Protein AF-A0A9W5UUV9-F1 (afdb_monomer)

Sequence (133 aa):
MELEDEVFRRSGWPALAQEAERVRTPQEQAVEVMNRLYDSAPEAGAEWALGGIPVRGTWAFADQLGDARYEILLGVLAGGPRRRVDVKRRLAQAEEGLDVCLDGRLLTVVRPVVAPRPEWAELERVLLDDRQG

pLDDT: mean 72.07, std 17.46, range [39.41, 93.31]

Solvent-accessible surface area (backbone atoms only — not comparable to full-atom values): 8319 Å² total; per-residue (Å²): 144,87,81,71,80,70,59,70,79,67,55,93,66,68,80,75,68,64,74,62,77,74,77,71,50,74,66,57,50,51,52,52,52,50,49,52,51,30,74,70,32,48,82,44,64,99,79,41,41,56,90,85,38,48,36,21,26,50,77,44,70,60,44,93,88,51,86,45,60,31,34,33,35,50,31,24,33,78,53,66,60,95,62,82,59,77,71,85,74,68,85,86,79,51,98,77,55,56,48,78,48,52,62,75,38,41,36,41,39,38,32,42,60,90,54,81,82,84,54,61,70,55,52,36,50,72,67,66,55,82,86,76,133

Radius of gyration: 24.75 Å; Cα contacts (8 Å, |Δi|>4): 156; chains: 1; bounding box: 37×37×89 Å

Nearest PDB structures (foldseek):
  2edq-assembly1_A  TM=5.045E-01  e=1.449E+00  Homo sapiens
  2gqh-assembly1_A  TM=5.207E-01  e=2.086E+00  Homo sapiens
  2dm7-assembly1_A  TM=4.408E-01  e=2.086E+00  Homo sapiens
  2edw-assembly1_A  TM=4.182E-01  e=3.191E+00  Homo sapiens
  3uto-assembly2_B  TM=4.020E-01  e=2.217E+00  Caenorhabditis elegans

Foldseek 3Di:
DPPPPPVVVPPPDDVVVPPPVPPDDPVNVVVVVLQVCQVPAAADPPPCDAVNWHKGWDKDFPDPPHDRQKIKTWIFTNAFDPDPQPQPDDDDDPPQAWDWGDDGGITMIMGGPPDDDDDSVVNNCVRPPPPDD

Structure (mmCIF, N/CA/C/O backbone):
data_AF-A0A9W5UUV9-F1
#
_entry.id   AF-A0A9W5UUV9-F1
#
loop_
_atom_site.group_PDB
_atom_site.id
_atom_site.type_symbol
_atom_site.label_atom_id
_atom_site.label_alt_id
_atom_site.label_comp_id
_atom_site.label_asym_id
_atom_site.label_entity_id
_atom_site.label_seq_id
_atom_site.pdbx_PDB_ins_code
_atom_site.Cartn_x
_atom_site.Cartn_y
_atom_site.Cartn_z
_atom_site.occupancy
_atom_site.B_iso_or_equiv
_atom_site.auth_seq_id
_atom_site.auth_comp_id
_atom_site.auth_asym_id
_atom_site.auth_atom_id
_atom_site.pdbx_PDB_model_num
ATOM 1 N N . MET A 1 1 ? 10.893 -12.958 -72.932 1.00 45.88 1 MET A N 1
ATOM 2 C CA . MET A 1 1 ? 11.655 -12.470 -71.764 1.00 45.88 1 MET A CA 1
ATOM 3 C C . MET A 1 1 ? 10.645 -12.352 -70.636 1.00 45.88 1 MET A C 1
ATOM 5 O O . MET A 1 1 ? 10.154 -11.276 -70.358 1.00 45.88 1 MET A O 1
ATOM 9 N N . GLU A 1 2 ? 10.240 -13.515 -70.126 1.00 50.47 2 GLU A N 1
ATOM 10 C CA . GLU A 1 2 ? 9.195 -13.738 -69.112 1.00 50.47 2 GLU A CA 1
ATOM 11 C C . GLU A 1 2 ? 9.681 -14.911 -68.246 1.00 50.47 2 GLU A C 1
ATOM 13 O O . GLU A 1 2 ? 9.111 -15.995 -68.250 1.00 50.47 2 GLU A O 1
ATOM 18 N N . LEU A 1 3 ? 10.857 -14.760 -67.632 1.00 48.56 3 LEU A N 1
ATOM 19 C CA . LEU A 1 3 ? 11.482 -15.828 -66.839 1.00 48.56 3 LEU A CA 1
ATOM 20 C C . LEU A 1 3 ? 12.012 -15.332 -65.485 1.00 48.56 3 LEU A C 1
ATOM 22 O O . LEU A 1 3 ? 12.808 -16.022 -64.859 1.00 48.56 3 LEU A O 1
ATOM 26 N N . GLU A 1 4 ? 11.558 -14.168 -65.010 1.00 44.66 4 GLU A N 1
ATOM 27 C CA . GLU A 1 4 ? 11.942 -13.646 -63.686 1.00 44.66 4 GLU A CA 1
ATOM 28 C C . GLU A 1 4 ? 10.781 -13.642 -62.669 1.00 44.66 4 GLU A C 1
ATOM 30 O O . GLU A 1 4 ? 11.026 -13.643 -61.466 1.00 44.66 4 GLU A O 1
ATOM 35 N N . ASP A 1 5 ? 9.524 -13.795 -63.106 1.00 48.34 5 ASP A N 1
ATOM 36 C CA . ASP A 1 5 ? 8.346 -13.765 -62.216 1.00 48.34 5 ASP A CA 1
ATOM 37 C C . ASP A 1 5 ? 7.983 -15.113 -61.558 1.00 48.34 5 ASP A C 1
ATOM 39 O O . ASP A 1 5 ? 7.058 -15.201 -60.742 1.00 48.34 5 ASP A O 1
ATOM 43 N N . GLU A 1 6 ? 8.699 -16.194 -61.883 1.00 45.38 6 GLU A N 1
ATOM 44 C CA . GLU A 1 6 ? 8.358 -17.553 -61.426 1.00 45.38 6 GLU A CA 1
ATOM 45 C C . GLU A 1 6 ? 9.323 -18.133 -60.379 1.00 45.38 6 GLU A C 1
ATOM 47 O O . GLU A 1 6 ? 9.063 -19.183 -59.789 1.00 45.38 6 GLU A O 1
ATOM 52 N N . VAL A 1 7 ? 10.403 -17.413 -60.061 1.00 47.88 7 VAL A N 1
ATOM 53 C CA . VAL A 1 7 ? 11.299 -17.758 -58.941 1.00 47.88 7 VAL A CA 1
ATOM 54 C C . VAL A 1 7 ? 10.769 -17.178 -57.623 1.00 47.88 7 VAL A C 1
ATOM 56 O O . VAL A 1 7 ? 10.868 -17.823 -56.580 1.00 47.88 7 VAL A O 1
ATOM 59 N N . PHE A 1 8 ? 10.085 -16.031 -57.677 1.00 43.94 8 PHE A N 1
ATOM 60 C CA . PHE A 1 8 ? 9.522 -15.350 -56.505 1.00 43.94 8 PHE A CA 1
ATOM 61 C C . PHE A 1 8 ? 8.360 -16.115 -55.843 1.00 43.94 8 PHE A C 1
ATOM 63 O O . PHE A 1 8 ? 8.128 -15.994 -54.644 1.00 43.94 8 PHE A O 1
ATOM 70 N N . ARG A 1 9 ? 7.645 -16.962 -56.599 1.00 51.59 9 ARG A N 1
ATOM 71 C CA . ARG A 1 9 ? 6.555 -17.800 -56.062 1.00 51.59 9 ARG A CA 1
ATOM 72 C C . ARG A 1 9 ? 7.026 -19.117 -55.428 1.00 51.59 9 ARG A C 1
ATOM 74 O O . ARG A 1 9 ? 6.233 -19.751 -54.738 1.00 51.59 9 ARG A O 1
ATOM 81 N N . ARG A 1 10 ? 8.285 -19.542 -55.634 1.00 50.47 10 ARG A N 1
ATOM 82 C CA . ARG A 1 10 ? 8.834 -20.805 -55.083 1.00 50.47 10 ARG A CA 1
ATOM 83 C C . ARG A 1 10 ? 9.733 -20.622 -53.860 1.00 50.47 10 ARG A C 1
ATOM 85 O O . ARG A 1 10 ? 10.005 -21.608 -53.178 1.00 50.47 10 ARG A O 1
ATOM 92 N N . SER A 1 11 ? 10.168 -19.405 -53.541 1.00 46.22 11 SER A N 1
ATOM 93 C CA . SER A 1 11 ? 10.879 -19.124 -52.293 1.00 46.22 11 SER A CA 1
ATOM 94 C C . SER A 1 11 ? 9.879 -18.994 -51.147 1.00 46.22 11 SER A C 1
ATOM 96 O O . SER A 1 11 ? 9.293 -17.936 -50.925 1.00 46.22 11 SER A O 1
ATOM 98 N N . GLY A 1 12 ? 9.674 -20.086 -50.415 1.00 54.69 12 GLY A N 1
ATOM 99 C CA . GLY A 1 12 ? 9.022 -20.055 -49.113 1.00 54.69 12 GLY A CA 1
ATOM 100 C C . GLY A 1 12 ? 9.787 -19.148 -48.149 1.00 54.69 12 GLY A C 1
ATOM 101 O O . GLY A 1 12 ? 10.702 -19.610 -47.489 1.00 54.69 12 GLY A O 1
ATOM 102 N N . TRP A 1 13 ? 9.431 -17.863 -48.120 1.00 43.09 13 TRP A N 1
ATOM 103 C CA . TRP A 1 13 ? 9.431 -16.952 -46.970 1.00 43.09 13 TRP A CA 1
ATOM 104 C C . TRP A 1 13 ? 9.006 -15.554 -47.450 1.00 43.09 13 TRP A C 1
ATOM 106 O O . TRP A 1 13 ? 9.576 -15.034 -48.404 1.00 43.09 13 TRP A O 1
ATOM 116 N N . PRO A 1 14 ? 7.964 -14.977 -46.819 1.00 44.97 14 PRO A N 1
ATOM 117 C CA . PRO A 1 14 ? 8.188 -14.350 -45.524 1.00 44.97 14 PRO A CA 1
ATOM 118 C C . PRO A 1 14 ? 7.147 -14.769 -44.475 1.00 44.97 14 PRO A C 1
ATOM 120 O O . PRO A 1 14 ? 6.520 -13.941 -43.828 1.00 44.97 14 PRO A O 1
ATOM 123 N N . ALA A 1 15 ? 7.027 -16.069 -44.204 1.00 49.69 15 ALA A N 1
ATOM 124 C CA . ALA A 1 15 ? 6.560 -16.520 -42.888 1.00 49.69 15 ALA A CA 1
ATOM 125 C C . ALA A 1 15 ? 7.475 -16.045 -41.725 1.00 49.69 15 ALA A C 1
ATOM 127 O O . ALA A 1 15 ? 7.049 -16.131 -40.580 1.00 49.69 15 ALA A O 1
ATOM 128 N N . LEU A 1 16 ? 8.673 -15.498 -42.008 1.00 50.47 16 LEU A N 1
ATOM 129 C CA . LEU A 1 16 ? 9.558 -14.804 -41.052 1.00 50.47 16 LEU A CA 1
ATOM 130 C C . LEU A 1 16 ? 9.357 -13.278 -40.985 1.00 50.47 16 LEU A C 1
ATOM 132 O O . LEU A 1 16 ? 9.971 -12.635 -40.147 1.00 50.47 16 LEU A O 1
ATOM 136 N N . ALA A 1 17 ? 8.468 -12.680 -41.788 1.00 46.00 17 ALA A N 1
ATOM 137 C CA . ALA A 1 17 ? 7.994 -11.314 -41.509 1.00 46.00 17 ALA A CA 1
ATOM 138 C C . ALA A 1 17 ? 6.846 -11.304 -40.477 1.00 46.00 17 ALA A C 1
ATOM 140 O O . ALA A 1 17 ? 6.194 -10.283 -40.276 1.00 46.00 17 ALA A O 1
ATOM 141 N N . GLN A 1 18 ? 6.575 -12.456 -39.848 1.00 48.00 18 GLN A N 1
ATOM 142 C CA . GLN A 1 18 ? 5.560 -12.626 -38.806 1.00 48.00 18 GLN A CA 1
ATOM 143 C C . GLN A 1 18 ? 6.088 -12.453 -37.381 1.00 48.00 18 GLN A C 1
ATOM 145 O O . GLN A 1 18 ? 5.306 -12.567 -36.441 1.00 48.00 18 GLN A O 1
ATOM 150 N N . GLU A 1 19 ? 7.346 -12.062 -37.190 1.00 45.50 19 GLU A N 1
ATOM 151 C CA . GLU A 1 19 ? 7.700 -11.292 -35.995 1.00 45.50 19 GLU A CA 1
ATOM 152 C C . GLU A 1 19 ? 7.269 -9.844 -36.222 1.00 45.50 19 GLU A C 1
ATOM 154 O O . GLU A 1 19 ? 8.059 -8.907 -36.273 1.00 45.50 19 GLU A O 1
ATOM 159 N N . ALA A 1 20 ? 5.953 -9.671 -36.379 1.00 50.97 20 ALA A N 1
ATOM 160 C CA . ALA A 1 20 ? 5.318 -8.434 -35.999 1.00 50.97 20 ALA A CA 1
ATOM 161 C C . ALA A 1 20 ? 5.662 -8.266 -34.523 1.00 50.97 20 ALA A C 1
ATOM 163 O O . ALA A 1 20 ? 5.075 -8.924 -33.661 1.00 50.97 20 ALA A O 1
ATOM 164 N N . GLU A 1 21 ? 6.670 -7.445 -34.256 1.00 50.94 21 GLU A N 1
ATOM 165 C CA . GLU A 1 21 ? 6.916 -6.862 -32.955 1.00 50.94 21 GLU A CA 1
ATOM 166 C C . GLU A 1 21 ? 5.591 -6.225 -32.545 1.00 50.94 21 GLU A C 1
ATOM 168 O O . GLU A 1 21 ? 5.229 -5.134 -32.989 1.00 50.94 21 GLU A O 1
ATOM 173 N N . ARG A 1 22 ? 4.762 -6.992 -31.824 1.00 64.62 22 ARG A N 1
ATOM 174 C CA . ARG A 1 22 ? 3.483 -6.508 -31.331 1.00 64.62 22 ARG A CA 1
ATOM 175 C C . ARG A 1 22 ? 3.849 -5.369 -30.410 1.00 64.62 22 ARG A C 1
ATOM 177 O O . ARG A 1 22 ? 4.316 -5.596 -29.294 1.00 64.62 22 ARG A O 1
ATOM 184 N N . VAL A 1 23 ? 3.664 -4.154 -30.910 1.00 70.38 23 VAL A N 1
ATOM 185 C CA . VAL A 1 23 ? 3.767 -2.945 -30.114 1.00 70.38 23 VAL A CA 1
ATOM 186 C C . VAL A 1 23 ? 2.753 -3.118 -28.997 1.00 70.38 23 VAL A C 1
ATOM 188 O O . VAL A 1 23 ? 1.545 -3.087 -29.234 1.00 70.38 23 VAL A O 1
ATOM 191 N N . ARG A 1 24 ? 3.260 -3.401 -27.794 1.00 75.19 24 ARG A N 1
ATOM 192 C CA . ARG A 1 24 ? 2.420 -3.566 -26.611 1.00 75.19 24 ARG A CA 1
ATOM 193 C C . ARG A 1 24 ? 1.623 -2.290 -26.435 1.00 75.19 24 ARG A C 1
ATOM 195 O O . ARG A 1 24 ? 2.177 -1.191 -26.499 1.00 75.19 24 ARG A O 1
ATOM 202 N N . THR A 1 25 ? 0.336 -2.444 -26.193 1.00 88.50 25 THR A N 1
ATOM 203 C CA . THR A 1 25 ? -0.526 -1.327 -25.837 1.00 88.50 25 THR A CA 1
ATOM 204 C C . THR A 1 25 ? -0.052 -0.708 -24.515 1.00 88.50 25 THR A C 1
ATOM 206 O O . THR A 1 25 ? 0.517 -1.410 -23.669 1.00 88.50 25 THR A O 1
ATOM 209 N N . PRO A 1 26 ? -0.299 0.591 -24.279 1.00 86.25 26 PRO A N 1
ATOM 210 C CA . PRO A 1 26 ? 0.005 1.224 -22.994 1.00 86.25 26 PRO A CA 1
ATOM 211 C C . PRO A 1 26 ? -0.593 0.473 -21.791 1.00 86.25 26 PRO A C 1
ATOM 213 O O . PRO A 1 26 ? 0.002 0.433 -20.718 1.00 86.25 26 PRO A O 1
ATOM 216 N N . GLN A 1 27 ? -1.751 -0.164 -21.972 1.00 81.69 27 GLN A N 1
ATOM 217 C CA . GLN A 1 27 ? -2.424 -0.962 -20.950 1.00 81.69 27 GLN A CA 1
ATOM 218 C C . GLN A 1 27 ? -1.650 -2.240 -20.610 1.00 81.69 27 GLN A C 1
ATOM 220 O O . GLN A 1 27 ? -1.486 -2.556 -19.434 1.00 81.69 27 GLN A O 1
ATOM 225 N N . GLU A 1 28 ? -1.145 -2.959 -21.613 1.00 84.62 28 GLU A N 1
ATOM 226 C CA . GLU A 1 28 ? -0.316 -4.152 -21.396 1.00 84.62 28 GLU A CA 1
ATOM 227 C C . GLU A 1 28 ? 0.996 -3.796 -20.691 1.00 84.62 28 GLU A C 1
ATOM 229 O O . GLU A 1 28 ? 1.401 -4.486 -19.755 1.00 84.62 28 GLU A O 1
ATOM 234 N N . GLN A 1 29 ? 1.617 -2.679 -21.080 1.00 87.12 29 GLN A N 1
ATOM 235 C CA . GLN A 1 29 ? 2.821 -2.172 -20.419 1.00 87.12 29 GLN A CA 1
ATOM 236 C C . GLN A 1 29 ? 2.545 -1.802 -18.955 1.00 87.12 29 GLN A C 1
ATOM 238 O O . GLN A 1 29 ? 3.312 -2.173 -18.069 1.00 87.12 29 GLN A O 1
ATOM 243 N N . ALA A 1 30 ? 1.427 -1.126 -18.674 1.00 85.62 30 ALA A N 1
ATOM 244 C CA . ALA A 1 30 ? 1.038 -0.782 -17.308 1.00 85.62 30 ALA A CA 1
ATOM 245 C C . ALA A 1 30 ? 0.805 -2.031 -16.440 1.00 85.62 30 ALA A C 1
ATOM 247 O O . ALA A 1 30 ? 1.264 -2.082 -15.300 1.00 85.62 30 ALA A O 1
ATOM 248 N N . VAL A 1 31 ? 0.142 -3.065 -16.973 1.00 86.81 31 VAL A N 1
ATOM 249 C CA . VAL A 1 31 ? -0.065 -4.335 -16.255 1.00 86.81 31 VAL A CA 1
ATOM 250 C C . VAL A 1 31 ? 1.265 -5.007 -15.917 1.00 86.81 31 VAL A C 1
ATOM 252 O O . VAL A 1 31 ? 1.451 -5.452 -14.786 1.00 86.81 31 VAL A O 1
ATOM 255 N N . GLU A 1 32 ? 2.201 -5.055 -16.863 1.00 90.44 32 GLU A N 1
ATOM 256 C CA . GLU A 1 32 ? 3.527 -5.635 -16.643 1.00 90.44 32 GLU A CA 1
ATOM 257 C C . GLU A 1 32 ? 4.326 -4.873 -15.583 1.00 90.44 32 GLU A C 1
ATOM 259 O O . GLU A 1 32 ? 4.915 -5.495 -14.699 1.00 90.44 32 GLU A O 1
ATOM 264 N N . VAL A 1 33 ? 4.318 -3.537 -15.635 1.00 91.56 33 VAL A N 1
ATOM 265 C CA . VAL A 1 33 ? 4.961 -2.700 -14.613 1.00 91.56 33 VAL A CA 1
ATOM 266 C C . VAL A 1 33 ? 4.366 -2.993 -13.239 1.00 91.56 33 VAL A C 1
ATOM 268 O O . VAL A 1 33 ? 5.118 -3.218 -12.294 1.00 91.56 33 VAL A O 1
ATOM 271 N N . MET A 1 34 ? 3.038 -3.072 -13.120 1.00 90.50 34 MET A N 1
ATOM 272 C CA . MET A 1 34 ? 2.394 -3.379 -11.839 1.00 90.50 34 MET A CA 1
ATOM 273 C C . MET A 1 34 ? 2.695 -4.795 -11.342 1.00 90.50 34 MET A C 1
ATOM 275 O O . MET A 1 34 ? 2.860 -4.987 -10.140 1.00 90.50 34 MET A O 1
ATOM 279 N N . ASN A 1 35 ? 2.800 -5.781 -12.238 1.00 92.62 35 ASN A N 1
ATOM 280 C CA . ASN A 1 35 ? 3.226 -7.132 -11.866 1.00 92.62 35 ASN A CA 1
ATOM 281 C C . ASN A 1 35 ? 4.660 -7.125 -11.339 1.00 92.62 35 ASN A C 1
ATOM 283 O O . ASN A 1 35 ? 4.907 -7.624 -10.249 1.00 92.62 35 ASN A O 1
ATOM 287 N N . ARG A 1 36 ? 5.580 -6.465 -12.048 1.00 93.31 36 ARG A N 1
ATOM 288 C CA . ARG A 1 36 ? 6.972 -6.343 -11.608 1.00 93.31 36 ARG A CA 1
ATOM 289 C C . ARG A 1 36 ? 7.080 -5.644 -10.255 1.00 93.31 36 ARG A C 1
ATOM 291 O O . ARG A 1 36 ? 7.835 -6.096 -9.401 1.00 93.31 36 ARG A O 1
ATOM 298 N N . LEU A 1 37 ? 6.323 -4.564 -10.049 1.00 92.19 37 LEU A N 1
ATOM 299 C CA . LEU A 1 37 ? 6.273 -3.864 -8.766 1.00 92.19 37 LEU A CA 1
ATOM 300 C C . LEU A 1 37 ? 5.788 -4.792 -7.652 1.00 92.19 37 LEU A C 1
ATOM 302 O O . LEU A 1 37 ? 6.449 -4.869 -6.625 1.00 92.19 37 LEU A O 1
ATOM 306 N N . TYR A 1 38 ? 4.705 -5.537 -7.875 1.00 92.06 38 TYR A N 1
ATOM 307 C CA . TYR A 1 38 ? 4.207 -6.517 -6.911 1.00 92.06 38 TYR A CA 1
ATOM 308 C C . TYR A 1 38 ? 5.242 -7.605 -6.590 1.00 92.06 38 TYR A C 1
ATOM 310 O O . TYR A 1 38 ? 5.516 -7.861 -5.421 1.00 92.06 38 TYR A O 1
ATOM 318 N N . ASP A 1 39 ? 5.856 -8.207 -7.609 1.00 92.62 39 ASP A N 1
ATOM 319 C CA . ASP A 1 39 ? 6.811 -9.307 -7.441 1.00 92.62 39 ASP A CA 1
ATOM 320 C C . ASP A 1 39 ? 8.094 -8.857 -6.726 1.00 92.62 39 ASP A C 1
ATOM 322 O O . ASP A 1 39 ? 8.679 -9.618 -5.957 1.00 92.62 39 ASP A O 1
ATOM 326 N N . SER A 1 40 ? 8.517 -7.609 -6.962 1.00 91.94 40 SER A N 1
ATOM 327 C CA . SER A 1 40 ? 9.698 -6.998 -6.336 1.00 91.94 40 SER A CA 1
ATOM 328 C C . SER A 1 40 ? 9.441 -6.393 -4.955 1.00 91.94 40 SER A C 1
ATOM 330 O O . SER A 1 40 ? 10.394 -6.127 -4.220 1.00 91.94 40 SER A O 1
ATOM 332 N N . ALA A 1 41 ? 8.178 -6.137 -4.606 1.00 90.38 41 ALA A N 1
ATOM 333 C CA . ALA A 1 41 ? 7.827 -5.527 -3.335 1.00 90.38 41 ALA A CA 1
ATOM 334 C C . ALA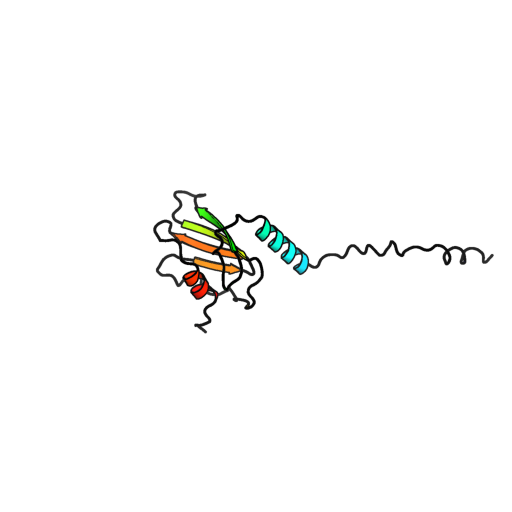 A 1 41 ? 8.126 -6.494 -2.176 1.00 90.38 41 ALA A C 1
ATOM 336 O O . ALA A 1 41 ? 7.934 -7.706 -2.326 1.00 90.38 41 ALA A O 1
ATOM 337 N N . PRO A 1 42 ? 8.562 -5.975 -1.010 1.00 89.44 42 PRO A N 1
ATOM 338 C CA . PRO A 1 42 ? 8.800 -6.799 0.164 1.00 89.44 42 PRO A CA 1
ATOM 339 C C . PRO A 1 42 ? 7.580 -7.657 0.489 1.00 89.44 42 PRO A C 1
ATOM 341 O O . PRO A 1 42 ? 6.443 -7.174 0.479 1.00 89.44 42 PRO A O 1
ATOM 344 N N . GLU A 1 43 ? 7.819 -8.937 0.772 1.00 81.38 43 GLU A N 1
ATOM 345 C CA . GLU A 1 43 ? 6.761 -9.788 1.294 1.00 81.38 43 GLU A CA 1
ATOM 346 C C . GLU A 1 43 ? 6.322 -9.230 2.634 1.00 81.38 43 GLU A C 1
ATOM 348 O O . GLU A 1 43 ? 7.125 -9.024 3.546 1.00 81.38 43 GLU A O 1
ATOM 353 N N . ALA A 1 44 ? 5.030 -8.973 2.729 1.00 70.69 44 ALA A N 1
ATOM 354 C CA . ALA A 1 44 ? 4.429 -8.691 4.000 1.00 70.69 44 ALA A CA 1
ATOM 355 C C . ALA A 1 44 ? 3.884 -9.983 4.616 1.00 70.69 44 ALA A C 1
ATOM 357 O O . ALA A 1 44 ? 3.834 -11.021 3.952 1.00 70.69 44 ALA A O 1
ATOM 358 N N . GLY A 1 45 ? 3.516 -9.945 5.899 1.00 68.12 45 GLY A N 1
ATOM 359 C CA . GLY A 1 45 ? 2.968 -11.120 6.579 1.00 68.12 45 GLY A CA 1
ATOM 360 C C . GLY A 1 45 ? 1.798 -11.728 5.796 1.00 68.12 45 GLY A C 1
ATOM 361 O O . GLY A 1 45 ? 1.065 -11.007 5.124 1.00 68.12 45 GLY A O 1
ATOM 362 N N . ALA A 1 46 ? 1.608 -13.047 5.902 1.00 58.62 46 ALA A N 1
ATOM 363 C CA . ALA A 1 46 ? 0.637 -13.824 5.113 1.00 58.62 46 ALA A CA 1
ATOM 364 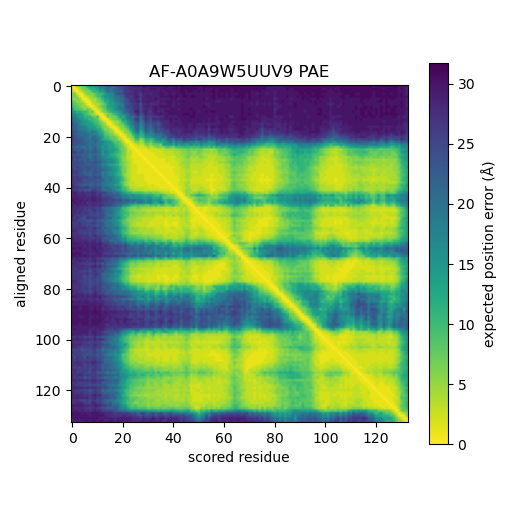C C . ALA A 1 46 ? -0.826 -13.328 5.190 1.00 58.62 46 ALA A C 1
ATOM 366 O O . ALA A 1 46 ? -1.668 -13.754 4.406 1.00 58.62 46 ALA A O 1
ATOM 367 N N . GLU A 1 47 ? -1.119 -12.426 6.123 1.00 67.00 47 GLU A N 1
ATOM 368 C CA . GLU A 1 47 ? -2.439 -11.861 6.405 1.00 67.00 47 GLU A CA 1
ATOM 369 C C . GLU A 1 47 ? -2.692 -10.523 5.693 1.00 67.00 47 GLU A C 1
ATOM 371 O O . GLU A 1 47 ? -3.755 -9.927 5.840 1.00 67.00 47 GLU A O 1
ATOM 376 N N . TRP A 1 48 ? -1.725 -10.026 4.919 1.00 84.19 48 TRP A N 1
ATOM 377 C CA . TRP A 1 48 ? -1.840 -8.745 4.231 1.00 84.19 48 TRP A CA 1
ATOM 378 C C . TRP A 1 48 ? -2.664 -8.917 2.960 1.00 84.19 48 TRP A C 1
ATOM 380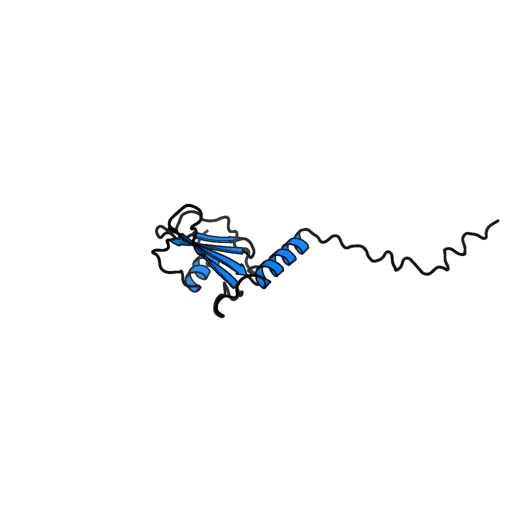 O O . TRP A 1 48 ? -2.138 -9.157 1.873 1.00 84.19 48 TRP A O 1
ATOM 390 N N . ALA A 1 49 ? -3.980 -8.822 3.115 1.00 87.19 49 ALA A N 1
ATOM 391 C CA . ALA A 1 49 ? -4.939 -8.848 2.026 1.00 87.19 49 ALA A CA 1
ATOM 392 C C . ALA A 1 49 ? -5.944 -7.698 2.163 1.00 87.19 49 ALA A C 1
ATOM 394 O O . ALA A 1 49 ? -6.342 -7.339 3.266 1.00 87.19 49 ALA A O 1
ATOM 395 N N . LEU A 1 50 ? -6.365 -7.141 1.026 1.00 84.69 50 LEU A N 1
ATOM 396 C CA . LEU A 1 50 ? -7.419 -6.132 0.944 1.00 84.69 50 LEU A CA 1
ATOM 397 C C . LEU A 1 50 ? -8.570 -6.680 0.097 1.00 84.69 50 LEU A C 1
ATOM 399 O O . LEU A 1 50 ? -8.409 -6.909 -1.104 1.00 84.69 50 LEU A O 1
ATOM 403 N N . GLY A 1 51 ? -9.723 -6.939 0.711 1.00 81.56 51 GLY A N 1
ATOM 404 C CA . GLY A 1 51 ? -10.864 -7.563 0.038 1.00 81.56 51 GLY A CA 1
ATOM 405 C C . GLY A 1 51 ? -10.525 -8.955 -0.502 1.00 81.56 51 GLY A C 1
ATOM 406 O O . GLY A 1 51 ? -10.972 -9.329 -1.588 1.00 81.56 51 GLY A O 1
ATOM 407 N N . GLY A 1 52 ? -9.665 -9.690 0.212 1.00 85.25 52 GLY A N 1
ATOM 408 C CA . GLY A 1 52 ? -9.136 -10.991 -0.209 1.00 85.25 52 GLY A CA 1
ATOM 409 C C . GLY A 1 52 ? -8.062 -10.939 -1.305 1.00 85.25 52 GLY A C 1
ATOM 410 O O . GLY A 1 52 ? -7.671 -11.990 -1.812 1.00 85.25 52 GLY A O 1
ATOM 411 N N . ILE A 1 53 ? -7.577 -9.753 -1.690 1.00 88.44 53 ILE A N 1
ATOM 412 C CA . ILE A 1 53 ? -6.484 -9.594 -2.660 1.00 88.44 53 ILE A CA 1
ATOM 413 C C . ILE A 1 53 ? -5.165 -9.438 -1.901 1.00 88.44 53 ILE A C 1
ATOM 415 O O . ILE A 1 53 ? -5.042 -8.476 -1.145 1.00 88.44 53 ILE A O 1
ATOM 419 N N . PRO A 1 54 ? -4.167 -10.314 -2.114 1.00 90.69 54 PRO A N 1
ATOM 420 C CA . PRO A 1 54 ? -2.870 -10.193 -1.456 1.00 90.69 54 PRO A CA 1
ATOM 421 C C . PRO A 1 54 ? -2.185 -8.850 -1.734 1.00 90.69 54 PRO A C 1
ATOM 423 O O . PRO A 1 54 ? -2.205 -8.356 -2.868 1.00 90.69 54 PRO A O 1
ATOM 426 N N . VAL A 1 55 ? -1.546 -8.294 -0.707 1.00 91.00 55 VAL A N 1
ATOM 427 C CA . VAL A 1 55 ? -0.798 -7.036 -0.728 1.00 91.00 55 VAL A CA 1
ATOM 428 C C . VAL A 1 55 ? 0.654 -7.310 -0.337 1.00 91.00 55 VAL A C 1
ATOM 430 O O . VAL A 1 55 ? 0.927 -7.930 0.688 1.00 91.00 55 VAL A O 1
ATOM 433 N N . ARG A 1 56 ? 1.597 -6.815 -1.140 1.00 93.25 56 ARG A N 1
ATOM 434 C CA . ARG A 1 56 ? 3.035 -6.785 -0.822 1.00 93.25 56 ARG A CA 1
ATOM 435 C C . ARG A 1 56 ? 3.485 -5.351 -0.617 1.00 93.25 56 ARG A C 1
ATOM 437 O O . ARG A 1 56 ? 2.953 -4.458 -1.266 1.00 93.25 56 ARG A O 1
ATOM 444 N N . GLY A 1 57 ? 4.447 -5.112 0.263 1.00 91.69 57 GLY A N 1
ATOM 445 C CA . GLY A 1 57 ? 4.876 -3.758 0.586 1.00 91.69 57 GLY A CA 1
ATOM 446 C C . GLY A 1 57 ? 5.542 -3.641 1.944 1.00 91.69 57 GLY A C 1
ATOM 447 O O . GLY A 1 57 ? 5.750 -4.623 2.651 1.00 91.69 57 GLY A O 1
ATOM 448 N N . THR A 1 58 ? 5.871 -2.410 2.317 1.00 90.81 58 THR A N 1
ATOM 449 C CA . THR A 1 58 ? 6.484 -2.126 3.613 1.00 90.81 58 THR A CA 1
ATOM 450 C C . THR A 1 58 ? 6.021 -0.791 4.162 1.00 90.81 58 THR A C 1
ATOM 452 O O . THR A 1 58 ? 5.706 0.138 3.416 1.00 90.81 58 THR A O 1
ATOM 455 N N . TRP A 1 59 ? 6.036 -0.703 5.487 1.00 89.19 59 TRP A N 1
ATOM 456 C CA . TRP A 1 59 ? 6.022 0.575 6.176 1.00 89.19 59 TRP A CA 1
ATOM 457 C C . TRP A 1 59 ? 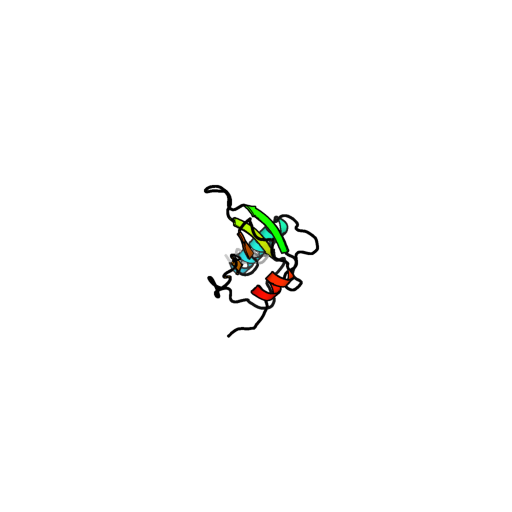7.402 1.224 6.076 1.00 89.19 59 TRP A C 1
ATOM 459 O O . TRP A 1 59 ? 8.425 0.545 6.194 1.00 89.19 59 TRP A O 1
ATOM 469 N N . ALA A 1 60 ? 7.418 2.530 5.857 1.00 87.88 60 ALA A N 1
ATOM 470 C CA . ALA A 1 60 ? 8.603 3.365 5.815 1.00 87.88 60 ALA A CA 1
ATOM 471 C C . ALA A 1 60 ? 8.330 4.669 6.567 1.00 87.88 60 ALA A C 1
ATOM 473 O O . ALA A 1 60 ? 7.232 5.223 6.501 1.00 87.88 60 ALA A O 1
ATOM 474 N N . PHE A 1 61 ? 9.327 5.179 7.281 1.00 86.75 61 PHE A N 1
ATOM 475 C CA . PHE A 1 61 ? 9.227 6.492 7.904 1.00 86.75 61 PHE A CA 1
ATOM 476 C C . PHE A 1 61 ? 9.315 7.590 6.841 1.00 86.75 61 PHE A C 1
ATOM 478 O O . PHE A 1 61 ? 10.096 7.499 5.898 1.00 86.75 61 PHE A O 1
ATOM 485 N N . ALA A 1 62 ? 8.516 8.643 6.996 1.00 80.25 62 ALA A N 1
ATOM 486 C CA . ALA A 1 62 ? 8.600 9.836 6.160 1.00 80.25 62 ALA A CA 1
ATOM 487 C C . ALA A 1 62 ? 9.653 10.806 6.731 1.00 80.25 62 ALA A C 1
ATOM 489 O O . ALA A 1 62 ? 9.320 11.900 7.187 1.00 80.25 62 ALA A O 1
ATOM 490 N N . ASP A 1 63 ? 10.914 10.376 6.776 1.00 74.00 63 ASP A N 1
ATOM 491 C CA . ASP A 1 63 ? 12.008 11.006 7.536 1.00 74.00 63 ASP A CA 1
ATOM 492 C C . ASP A 1 63 ? 12.925 11.936 6.716 1.00 74.00 63 ASP A C 1
ATOM 494 O O . ASP A 1 63 ? 13.835 12.558 7.261 1.00 74.00 63 ASP A O 1
ATOM 498 N N . GLN A 1 64 ? 12.677 12.111 5.414 1.00 64.12 64 GLN A N 1
ATOM 499 C CA . GLN A 1 64 ? 13.595 12.840 4.519 1.00 64.12 64 GLN A CA 1
ATOM 500 C C . GLN A 1 64 ? 13.738 14.352 4.793 1.00 64.12 64 GLN A C 1
ATOM 502 O O . GLN A 1 64 ? 14.614 14.991 4.213 1.00 64.12 64 GLN A O 1
ATOM 507 N N . LEU A 1 65 ? 12.904 14.945 5.655 1.00 56.75 65 LEU A N 1
ATOM 508 C CA . LEU A 1 65 ? 12.923 16.384 5.968 1.00 56.75 65 LEU A CA 1
ATOM 509 C C . LEU A 1 65 ? 13.050 16.696 7.477 1.00 56.75 65 LEU A C 1
ATOM 511 O O . LEU A 1 65 ? 12.957 17.863 7.858 1.00 56.75 65 LEU A O 1
ATOM 515 N N . GLY A 1 66 ? 13.258 15.692 8.341 1.00 62.31 66 GLY A N 1
ATOM 516 C CA . GLY A 1 66 ? 13.355 15.844 9.803 1.00 62.31 66 GLY A CA 1
ATOM 517 C C . GLY A 1 66 ? 12.791 14.639 10.568 1.00 62.31 66 GLY A C 1
ATOM 518 O O . GLY A 1 66 ? 12.476 13.624 9.952 1.00 62.31 66 GLY A O 1
ATOM 519 N N . ASP A 1 67 ? 12.636 14.755 11.898 1.00 68.25 67 ASP A N 1
ATOM 520 C CA . ASP A 1 67 ? 12.020 13.701 12.725 1.00 68.25 67 ASP A CA 1
ATOM 521 C C . ASP A 1 67 ? 10.698 13.245 12.102 1.00 68.25 67 ASP A C 1
ATOM 523 O O . ASP A 1 67 ? 9.772 14.047 11.920 1.00 68.25 67 ASP A O 1
ATOM 527 N N . ALA A 1 68 ? 10.622 11.956 11.764 1.00 69.00 68 ALA A N 1
ATOM 528 C CA . ALA A 1 68 ? 9.477 11.388 11.077 1.00 69.00 68 ALA A CA 1
ATOM 529 C C . ALA A 1 68 ? 8.239 11.496 11.961 1.00 69.00 68 ALA A C 1
ATOM 531 O O . ALA A 1 68 ? 8.013 10.704 12.874 1.00 69.00 68 ALA A O 1
ATOM 532 N N . ARG A 1 69 ? 7.403 12.490 11.677 1.00 80.62 69 ARG A N 1
ATOM 533 C CA . ARG A 1 69 ? 6.090 12.609 12.316 1.00 80.62 69 ARG A CA 1
ATOM 534 C C . ARG A 1 69 ? 5.104 11.600 11.748 1.00 80.62 69 ARG A C 1
ATOM 536 O O . ARG A 1 69 ? 4.100 11.324 12.398 1.00 80.62 69 ARG A O 1
ATOM 543 N N . TYR A 1 70 ? 5.414 11.039 10.579 1.00 82.12 70 TYR A N 1
ATOM 544 C CA . TYR A 1 70 ? 4.549 10.137 9.839 1.00 82.12 70 TYR A CA 1
ATOM 545 C C . TYR A 1 70 ? 5.273 8.870 9.390 1.00 82.12 70 TYR A C 1
ATOM 547 O O . TYR A 1 70 ? 6.472 8.866 9.107 1.00 82.12 70 TYR A O 1
ATOM 555 N N . GLU A 1 71 ? 4.498 7.800 9.303 1.00 87.56 71 GLU A N 1
ATOM 556 C CA . GLU A 1 71 ? 4.869 6.525 8.712 1.0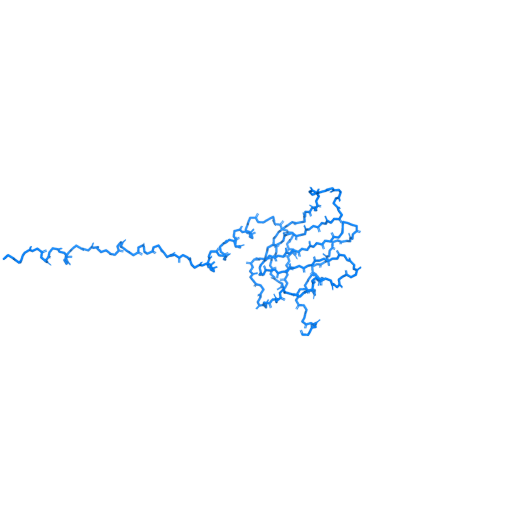0 87.56 71 GLU A CA 1
ATOM 557 C C . GLU A 1 71 ? 3.945 6.261 7.521 1.00 87.56 71 GLU A C 1
ATOM 559 O O . GLU A 1 71 ? 2.748 6.558 7.579 1.00 87.56 71 GLU A O 1
ATOM 564 N N . ILE A 1 72 ? 4.508 5.722 6.444 1.00 87.56 72 ILE A N 1
ATOM 565 C CA . ILE A 1 72 ? 3.825 5.465 5.182 1.00 87.56 72 ILE A CA 1
ATOM 566 C C . ILE A 1 72 ? 3.913 3.975 4.866 1.00 87.56 72 ILE A C 1
ATOM 568 O O . ILE A 1 72 ? 5.009 3.425 4.802 1.00 87.56 72 ILE A O 1
ATOM 572 N N . LEU A 1 73 ? 2.782 3.322 4.622 1.00 89.56 73 LEU A N 1
ATOM 573 C CA . LEU A 1 73 ? 2.727 2.039 3.935 1.00 89.56 73 LEU A CA 1
ATOM 574 C C . LEU A 1 73 ? 2.668 2.299 2.438 1.00 89.56 73 LEU A C 1
ATOM 576 O O . LEU A 1 73 ? 1.742 2.956 1.964 1.00 89.56 73 LEU A O 1
ATOM 580 N N . LEU A 1 74 ? 3.619 1.727 1.707 1.00 89.88 74 LEU A N 1
ATOM 581 C CA . LEU A 1 74 ? 3.541 1.590 0.259 1.00 89.88 74 LEU A CA 1
ATOM 582 C C . LEU A 1 74 ? 3.298 0.120 -0.064 1.00 89.88 74 LEU A C 1
ATOM 584 O O . LEU A 1 74 ? 4.180 -0.720 0.132 1.00 89.88 74 LEU A O 1
ATOM 588 N N . GLY A 1 75 ? 2.080 -0.178 -0.511 1.00 91.56 75 GLY A N 1
ATOM 589 C CA . GLY A 1 75 ? 1.609 -1.515 -0.839 1.00 91.56 75 GLY A CA 1
ATOM 590 C C . GLY A 1 75 ? 1.211 -1.647 -2.305 1.00 91.56 75 GLY A C 1
ATOM 591 O O . GLY A 1 75 ? 0.712 -0.712 -2.922 1.00 91.56 75 GLY A O 1
ATOM 592 N N . VAL A 1 76 ? 1.395 -2.835 -2.867 1.00 92.75 76 VAL A N 1
ATOM 593 C CA . VAL A 1 76 ? 0.949 -3.197 -4.212 1.00 92.75 76 VAL A CA 1
ATOM 594 C C . VAL A 1 76 ? 0.075 -4.439 -4.108 1.00 92.75 76 VAL A C 1
ATOM 596 O O . VAL A 1 76 ? 0.453 -5.422 -3.471 1.00 92.75 76 VAL A O 1
ATOM 599 N N . LEU A 1 77 ? -1.099 -4.404 -4.732 1.00 91.69 77 LEU A N 1
ATOM 600 C CA . LEU A 1 77 ? -2.034 -5.525 -4.784 1.00 91.69 77 LEU A CA 1
ATOM 601 C C . LEU A 1 77 ? -1.651 -6.509 -5.901 1.00 91.69 77 LEU A C 1
ATOM 603 O O . LEU A 1 77 ? -1.247 -6.100 -6.995 1.00 91.69 77 LEU A O 1
ATOM 607 N N . ALA A 1 78 ? -1.872 -7.807 -5.678 1.00 90.12 78 ALA A N 1
ATOM 608 C CA . ALA A 1 78 ? -1.646 -8.870 -6.668 1.00 90.12 78 ALA A CA 1
ATOM 609 C C . ALA A 1 78 ? -2.515 -8.723 -7.932 1.00 90.12 78 ALA A C 1
ATOM 611 O O . ALA A 1 78 ? -2.154 -9.186 -9.011 1.00 90.12 78 ALA A O 1
ATOM 612 N N . GLY A 1 79 ? -3.657 -8.046 -7.814 1.00 86.00 79 GLY A N 1
ATOM 613 C CA . GLY A 1 79 ? -4.571 -7.762 -8.912 1.00 86.00 79 GLY A CA 1
ATOM 614 C C . GLY A 1 79 ? -5.389 -6.506 -8.640 1.00 86.00 79 GLY A C 1
ATOM 615 O O . GLY A 1 79 ? -5.380 -5.978 -7.531 1.00 86.00 79 GLY A O 1
ATOM 616 N N . GLY A 1 80 ? -6.078 -6.002 -9.663 1.00 75.50 80 GLY A N 1
ATOM 617 C CA . GLY A 1 80 ? -6.987 -4.872 -9.483 1.00 75.50 80 GLY A CA 1
ATOM 618 C C . GLY A 1 80 ? -8.213 -5.286 -8.660 1.00 75.50 80 GLY A C 1
ATOM 619 O O . GLY A 1 80 ? -8.731 -6.389 -8.877 1.00 75.50 80 GLY A O 1
ATOM 620 N N . PRO A 1 81 ? -8.711 -4.434 -7.748 1.00 68.75 81 PRO A N 1
ATOM 621 C CA . PRO A 1 81 ? -9.971 -4.698 -7.072 1.00 68.75 81 PRO A CA 1
ATOM 622 C C . PRO A 1 81 ? -11.084 -4.862 -8.115 1.00 68.75 81 PRO A C 1
ATOM 624 O O . PRO A 1 81 ? -11.177 -4.101 -9.080 1.00 68.75 81 PRO A O 1
ATOM 627 N N . ARG A 1 82 ? -11.941 -5.880 -7.936 1.00 60.66 82 ARG A N 1
ATOM 628 C CA . ARG A 1 82 ? -13.073 -6.155 -8.850 1.00 60.66 82 ARG A CA 1
ATOM 629 C C . ARG A 1 82 ? -14.019 -4.961 -8.975 1.00 60.66 82 ARG A C 1
ATOM 631 O O . ARG A 1 82 ? -14.706 -4.812 -9.980 1.00 60.66 82 ARG A O 1
ATOM 638 N N . ARG A 1 83 ? -14.040 -4.121 -7.944 1.00 57.56 83 ARG A N 1
ATOM 639 C CA . ARG A 1 83 ? -14.750 -2.856 -7.903 1.00 57.56 83 ARG A CA 1
ATOM 640 C C . ARG A 1 83 ? -13.727 -1.741 -8.076 1.00 57.56 83 ARG A C 1
ATOM 642 O O . ARG A 1 83 ? -12.804 -1.636 -7.273 1.00 57.56 83 ARG A O 1
ATOM 649 N N . ARG A 1 84 ? -13.880 -0.926 -9.125 1.00 49.38 84 ARG A N 1
ATOM 650 C CA . ARG A 1 84 ? -13.138 0.335 -9.220 1.00 49.38 84 ARG A CA 1
ATOM 651 C C . ARG A 1 84 ? -13.595 1.196 -8.054 1.00 49.38 84 ARG A C 1
ATOM 653 O O . ARG A 1 84 ? -14.723 1.677 -8.054 1.00 49.38 84 ARG A O 1
ATOM 660 N N . VAL A 1 85 ? -12.746 1.330 -7.048 1.00 53.28 85 VAL A N 1
ATOM 661 C CA . VAL A 1 8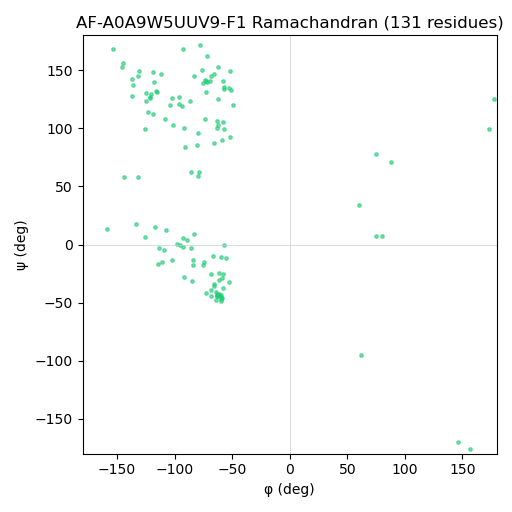5 ? -12.902 2.394 -6.069 1.00 53.28 85 VAL A CA 1
ATOM 662 C C . VAL A 1 85 ? -12.478 3.649 -6.827 1.00 53.28 85 VAL A C 1
ATOM 664 O O . VAL A 1 85 ? -11.315 3.773 -7.203 1.00 53.28 85 VAL A O 1
ATOM 667 N N . ASP A 1 86 ? -13.423 4.524 -7.175 1.00 47.19 86 ASP A N 1
ATOM 668 C CA . ASP A 1 86 ? -13.087 5.854 -7.688 1.00 47.19 86 ASP A CA 1
ATOM 669 C C . ASP A 1 86 ? -12.412 6.619 -6.542 1.00 47.19 86 ASP A C 1
ATOM 671 O O . ASP A 1 86 ? -13.057 7.320 -5.759 1.00 47.19 86 ASP A O 1
ATOM 675 N N . VAL A 1 87 ? -11.093 6.468 -6.407 1.00 49.53 87 VAL A N 1
ATOM 676 C CA . VAL A 1 87 ? -10.286 7.173 -5.402 1.00 49.53 87 VAL A CA 1
ATOM 677 C C . VAL A 1 87 ? -10.009 8.595 -5.888 1.00 49.53 87 VAL A C 1
ATOM 679 O O . VAL A 1 87 ? -8.887 9.050 -6.065 1.00 49.53 87 VAL A O 1
ATOM 682 N N . LYS A 1 88 ? -11.096 9.331 -6.124 1.00 45.16 88 LYS A N 1
ATOM 683 C CA . LYS A 1 88 ? -11.108 10.796 -6.143 1.00 45.16 88 LYS A CA 1
ATOM 684 C C . LYS A 1 88 ? -11.797 11.377 -4.912 1.00 45.16 88 LYS A C 1
ATOM 686 O O . LYS A 1 88 ? -12.099 12.569 -4.882 1.00 45.16 88 LYS A O 1
ATOM 691 N N . ARG A 1 89 ? -12.054 10.562 -3.884 1.00 46.31 89 ARG A N 1
ATOM 692 C CA . ARG A 1 89 ? -12.833 10.982 -2.723 1.00 46.31 89 ARG A CA 1
ATOM 693 C C . ARG A 1 89 ? -12.064 10.821 -1.412 1.00 46.31 89 ARG A C 1
ATOM 695 O O . ARG A 1 89 ? -11.853 9.714 -0.943 1.00 46.31 89 ARG A O 1
ATOM 702 N N . ARG A 1 90 ? -11.807 11.999 -0.827 1.00 49.28 90 ARG A N 1
ATOM 703 C CA . ARG A 1 90 ? -11.541 12.324 0.587 1.00 49.28 90 ARG A CA 1
ATOM 704 C C . ARG A 1 90 ? -10.094 12.257 1.085 1.00 49.28 90 ARG A C 1
ATOM 706 O O . ARG A 1 90 ? -9.769 11.547 2.023 1.00 49.28 90 ARG A O 1
ATOM 713 N N . LEU A 1 91 ? -9.323 13.234 0.606 1.00 50.47 91 LEU A N 1
ATOM 714 C CA . LEU A 1 91 ? -8.649 14.155 1.529 1.00 50.47 91 LEU A CA 1
ATOM 715 C C . LEU A 1 91 ? -9.685 14.710 2.530 1.00 50.47 91 LEU A C 1
ATOM 717 O O . LEU A 1 91 ? -10.746 15.172 2.108 1.00 50.47 91 LEU A O 1
ATOM 721 N N . ALA A 1 92 ? -9.348 14.700 3.818 1.00 40.75 92 ALA A N 1
ATOM 722 C CA . ALA A 1 92 ? -10.100 15.305 4.923 1.00 40.75 92 ALA A CA 1
ATOM 723 C C . ALA A 1 92 ? -11.379 14.566 5.367 1.00 40.75 92 ALA A C 1
ATOM 725 O O . ALA A 1 92 ? -12.491 15.011 5.091 1.00 40.75 92 ALA A O 1
ATOM 726 N N . GLN A 1 93 ? -11.231 13.475 6.130 1.00 42.44 93 GLN A N 1
ATOM 727 C CA . GLN A 1 93 ? -12.231 13.131 7.159 1.00 42.44 93 GLN A CA 1
ATOM 728 C C . GLN A 1 93 ? -11.755 12.203 8.288 1.00 42.44 93 GLN A C 1
ATOM 730 O O . GLN A 1 93 ? -12.582 11.736 9.064 1.00 42.44 93 GLN A O 1
ATOM 735 N N . ALA A 1 94 ? -10.450 11.974 8.448 1.00 44.75 94 ALA A N 1
ATOM 736 C CA . ALA A 1 94 ? -9.937 11.546 9.740 1.00 44.75 94 ALA A CA 1
ATOM 737 C C . ALA A 1 94 ? -9.536 12.807 10.509 1.00 44.75 94 ALA A C 1
ATOM 739 O O . ALA A 1 94 ? -8.440 13.333 10.329 1.00 44.75 94 ALA A O 1
ATOM 740 N N . GLU A 1 95 ? -10.396 13.256 11.421 1.00 46.62 95 GLU A N 1
ATOM 741 C CA . GLU A 1 95 ? -9.968 14.087 12.559 1.00 46.62 95 GLU A CA 1
ATOM 742 C C . GLU A 1 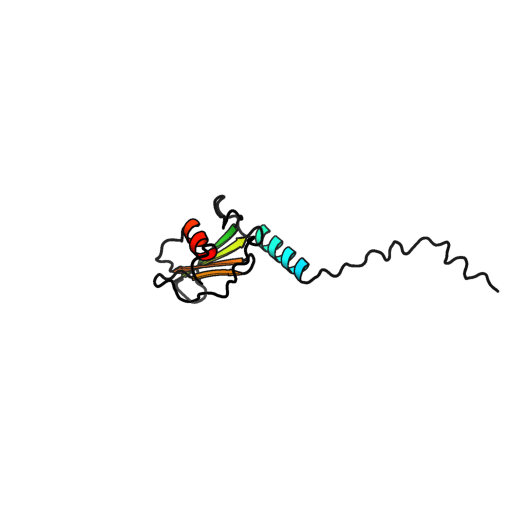95 ? -8.876 13.376 13.412 1.00 46.62 95 GLU A C 1
ATOM 744 O O . GLU A 1 95 ? -8.346 13.956 14.352 1.00 46.62 95 GLU A O 1
ATOM 749 N N . GLU A 1 96 ? -8.477 12.149 13.035 1.00 55.75 96 GLU A N 1
ATOM 750 C CA . GLU A 1 96 ? -7.556 11.236 13.722 1.00 55.75 96 GLU A CA 1
ATOM 751 C C . GLU A 1 96 ? -6.259 10.900 12.940 1.00 55.75 96 GLU A C 1
ATOM 753 O O . GLU A 1 96 ? -5.539 9.968 13.289 1.00 55.75 96 GLU A O 1
ATOM 758 N N . GLY A 1 97 ? -5.907 11.648 11.886 1.00 64.75 97 GLY A N 1
ATOM 759 C CA . GLY A 1 97 ? -4.541 11.628 11.329 1.00 64.75 97 GLY A CA 1
ATOM 760 C C . GLY A 1 97 ? -4.157 10.469 10.392 1.00 64.75 97 GLY A C 1
ATOM 761 O O . GLY A 1 97 ? -2.991 10.388 10.012 1.00 64.75 97 GLY A O 1
ATOM 762 N N . LEU A 1 98 ? -5.094 9.609 9.984 1.00 71.38 98 LEU A N 1
ATOM 763 C CA . LEU A 1 98 ? -4.884 8.546 8.990 1.00 71.38 98 LEU A CA 1
ATOM 764 C C . LEU A 1 98 ? -5.318 9.003 7.581 1.00 71.38 98 LEU A C 1
ATOM 766 O O . LEU A 1 98 ? -6.459 9.426 7.398 1.00 71.38 98 LEU A O 1
ATOM 770 N N . ASP A 1 99 ? -4.438 8.876 6.588 1.00 76.69 99 ASP A N 1
ATOM 771 C CA . ASP A 1 99 ? -4.717 9.094 5.159 1.00 76.69 99 ASP A CA 1
ATOM 772 C C . ASP A 1 99 ? -4.552 7.769 4.399 1.00 76.69 99 ASP A C 1
ATOM 774 O O . ASP A 1 99 ? -3.567 7.058 4.594 1.00 76.69 99 ASP A O 1
ATOM 778 N N . VAL A 1 100 ? -5.521 7.401 3.561 1.00 77.62 100 VAL A N 1
ATOM 779 C CA . VAL A 1 100 ? -5.546 6.113 2.853 1.00 77.62 100 VAL A CA 1
ATOM 780 C C . VAL A 1 100 ? -5.968 6.338 1.408 1.00 77.62 100 VAL A C 1
ATOM 782 O O . VAL A 1 100 ? -7.016 6.920 1.139 1.00 77.62 100 VAL A O 1
ATOM 785 N N . CYS A 1 101 ? -5.181 5.827 0.467 1.00 80.31 101 CYS A N 1
ATOM 786 C CA . CYS A 1 101 ? -5.424 5.959 -0.964 1.00 80.31 101 CYS A CA 1
ATOM 787 C C . CYS A 1 101 ? -5.188 4.623 -1.678 1.00 80.31 101 CYS A C 1
ATOM 789 O O . CYS A 1 101 ? -4.205 3.938 -1.403 1.00 80.31 101 CYS A O 1
ATOM 791 N N . LEU A 1 102 ? -6.074 4.265 -2.610 1.00 80.94 102 LEU A N 1
ATOM 792 C CA . LEU A 1 102 ? -5.931 3.103 -3.488 1.00 80.94 102 LEU A CA 1
ATOM 793 C C . LEU A 1 102 ? -6.061 3.530 -4.956 1.00 80.94 102 LEU A C 1
ATOM 795 O O . LEU A 1 102 ? -7.164 3.671 -5.472 1.00 80.94 102 LEU A O 1
ATOM 799 N N . ASP A 1 103 ? -4.943 3.702 -5.652 1.00 79.25 103 ASP A N 1
ATOM 800 C CA . ASP A 1 103 ? -4.941 4.032 -7.079 1.00 79.25 103 ASP A CA 1
ATOM 801 C C . ASP A 1 103 ? -4.644 2.785 -7.920 1.00 79.25 103 ASP A C 1
ATOM 803 O O . ASP A 1 103 ? -3.515 2.287 -7.995 1.00 79.25 103 ASP A O 1
ATOM 807 N N . GLY A 1 104 ? -5.692 2.219 -8.521 1.00 83.50 104 GLY A N 1
ATOM 808 C CA . GLY A 1 104 ? -5.615 0.968 -9.269 1.00 83.50 104 GLY A CA 1
ATOM 809 C C . GLY A 1 104 ? -5.176 -0.208 -8.390 1.00 83.50 104 GLY A C 1
ATOM 810 O O . GLY A 1 104 ? -6.005 -0.866 -7.767 1.00 83.50 104 GLY A O 1
ATOM 811 N N . ARG A 1 105 ? -3.872 -0.505 -8.385 1.00 89.44 105 ARG A N 1
ATOM 812 C CA . ARG A 1 105 ? -3.240 -1.567 -7.577 1.00 89.44 105 ARG A CA 1
ATOM 813 C C . ARG A 1 105 ? -2.286 -1.023 -6.511 1.00 89.44 105 ARG A C 1
ATOM 815 O O . ARG A 1 105 ? -1.718 -1.823 -5.775 1.00 89.44 105 ARG A O 1
ATOM 822 N N . LEU A 1 106 ? -2.073 0.289 -6.454 1.00 88.44 106 LEU A N 1
ATOM 823 C CA . LEU A 1 106 ? -1.173 0.933 -5.505 1.00 88.44 106 LEU A CA 1
ATOM 824 C C . LEU A 1 106 ? -1.959 1.383 -4.272 1.00 88.44 106 LEU A C 1
ATOM 826 O O . LEU A 1 106 ? -2.862 2.205 -4.387 1.00 88.44 106 LEU A O 1
ATOM 830 N N . LEU A 1 107 ? -1.598 0.851 -3.110 1.00 87.38 107 LEU A N 1
ATOM 831 C CA . LEU A 1 107 ? -2.124 1.226 -1.805 1.00 87.38 107 LEU A CA 1
ATOM 832 C C . LEU A 1 107 ? -1.115 2.129 -1.090 1.00 87.38 107 LEU A C 1
ATOM 834 O O . LEU A 1 107 ? 0.033 1.736 -0.883 1.00 87.38 107 LEU A O 1
ATOM 838 N N . THR A 1 108 ? -1.570 3.294 -0.649 1.00 87.25 108 THR A N 1
ATOM 839 C CA . THR A 1 108 ? -0.804 4.211 0.194 1.00 87.25 108 THR A CA 1
ATOM 840 C C . THR A 1 108 ? -1.561 4.438 1.490 1.00 87.25 108 THR A C 1
ATOM 842 O O . THR A 1 108 ? -2.731 4.814 1.459 1.00 87.25 108 THR A O 1
ATOM 845 N N . VAL A 1 109 ? -0.899 4.234 2.626 1.00 86.19 109 VAL A N 1
ATOM 846 C CA . VAL A 1 109 ? -1.450 4.551 3.953 1.00 86.19 109 VAL A CA 1
ATOM 847 C C . VAL A 1 109 ? -0.475 5.471 4.661 1.00 86.19 109 VAL A C 1
ATOM 849 O O . VAL A 1 109 ? 0.676 5.097 4.823 1.00 86.19 109 VAL A O 1
ATOM 852 N N . VAL A 1 110 ? -0.901 6.649 5.095 1.00 84.56 110 VAL A N 1
ATOM 853 C CA . VAL A 1 110 ? -0.087 7.599 5.860 1.00 84.56 110 VAL A CA 1
ATOM 854 C C . VAL A 1 110 ? -0.699 7.756 7.236 1.00 84.56 110 VAL A C 1
ATOM 856 O O . VAL A 1 110 ? -1.900 7.966 7.368 1.00 84.56 110 VAL A O 1
ATOM 859 N N . ARG A 1 111 ? 0.121 7.670 8.276 1.00 84.88 111 ARG A N 1
ATOM 860 C CA . ARG A 1 111 ? -0.341 7.799 9.659 1.00 84.88 111 ARG A CA 1
ATOM 861 C C . ARG A 1 111 ? 0.697 8.501 10.530 1.00 84.88 111 ARG A C 1
ATOM 863 O O . ARG A 1 111 ? 1.880 8.456 10.193 1.00 84.88 111 ARG A O 1
ATOM 870 N N . PRO A 1 112 ? 0.322 9.128 11.656 1.00 84.12 112 PRO A N 1
ATOM 871 C CA . PRO A 1 112 ? 1.281 9.747 12.555 1.00 84.12 112 PRO A CA 1
ATOM 872 C C . PRO A 1 112 ? 2.016 8.644 13.316 1.00 84.12 112 PRO A C 1
ATOM 874 O O . PRO A 1 112 ? 1.379 7.682 13.742 1.00 84.12 112 PRO A O 1
ATOM 877 N N . VAL A 1 113 ? 3.322 8.780 13.559 1.00 84.69 113 VAL A N 1
ATOM 878 C CA . VAL A 1 113 ? 4.119 7.734 14.241 1.00 84.69 113 VAL A CA 1
ATOM 879 C C . VAL A 1 113 ? 3.586 7.403 15.643 1.00 84.69 113 VAL A C 1
ATOM 881 O O . VAL A 1 113 ? 3.699 6.265 16.098 1.00 84.69 113 VAL A O 1
ATOM 884 N N . VAL A 1 114 ? 2.952 8.381 16.293 1.00 83.56 114 VAL A N 1
ATOM 885 C CA . VAL A 1 114 ? 2.364 8.273 17.638 1.00 83.56 114 VAL A CA 1
ATOM 886 C C . VAL A 1 114 ? 1.052 7.485 17.700 1.00 83.56 114 VAL A C 1
ATOM 888 O O . VAL A 1 114 ? 0.624 7.120 18.791 1.00 83.56 114 VAL A O 1
ATOM 891 N N . ALA A 1 115 ? 0.401 7.231 16.564 1.00 80.38 115 ALA A N 1
ATOM 892 C CA . ALA A 1 115 ? -0.806 6.407 16.513 1.00 80.38 115 ALA A CA 1
ATOM 893 C C . ALA A 1 115 ? -0.448 4.903 16.603 1.00 80.38 115 ALA A C 1
ATOM 895 O O . ALA A 1 115 ? 0.725 4.543 16.545 1.00 80.38 115 ALA A O 1
ATOM 896 N N . PRO A 1 116 ? -1.399 3.974 16.738 1.00 82.75 116 PRO A N 1
ATOM 897 C CA . PRO A 1 116 ? -1.178 2.588 16.324 1.00 82.75 116 PRO A CA 1
ATOM 898 C C . PRO A 1 116 ? -1.157 2.475 14.786 1.00 82.75 116 PRO A C 1
ATOM 900 O O . PRO A 1 116 ? -1.604 3.381 14.077 1.00 82.75 116 PRO A O 1
ATOM 903 N N . ARG A 1 117 ? -0.619 1.372 14.247 1.00 86.12 117 ARG A N 1
ATOM 904 C CA . ARG A 1 117 ? -0.839 1.029 12.831 1.00 86.12 117 ARG A CA 1
ATOM 905 C C . ARG A 1 117 ? -2.291 0.557 12.667 1.00 86.12 117 ARG A C 1
ATOM 907 O O . ARG A 1 117 ? -2.764 -0.148 13.554 1.00 86.12 117 ARG A O 1
ATO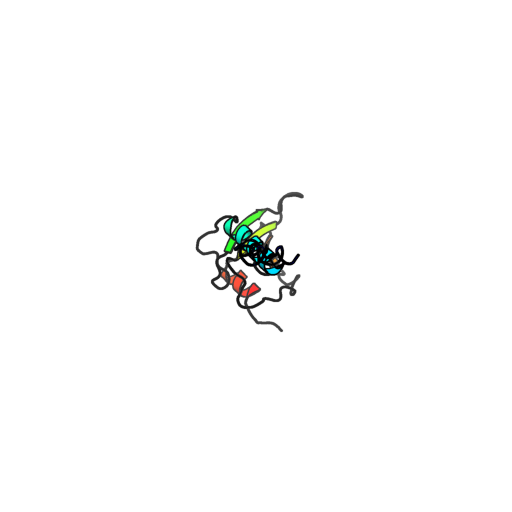M 914 N N . PRO A 1 118 ? -2.978 0.940 11.579 1.00 82.50 118 PRO A N 1
ATOM 915 C CA . PRO A 1 118 ? -4.354 0.520 11.353 1.00 82.50 118 PRO A CA 1
ATOM 916 C C . PRO A 1 118 ? -4.428 -0.988 11.123 1.00 82.50 118 PRO A C 1
ATOM 918 O O . PRO A 1 118 ? -3.532 -1.581 10.513 1.00 82.50 118 PRO A O 1
ATOM 921 N N . GLU A 1 119 ? -5.525 -1.585 11.569 1.00 85.12 119 GLU A N 1
ATOM 922 C CA . GLU A 1 119 ? -5.826 -2.983 11.279 1.00 85.12 119 GLU A CA 1
ATOM 923 C C . GLU A 1 119 ? -6.321 -3.133 9.832 1.00 85.12 119 GLU A C 1
ATOM 925 O O . GLU A 1 119 ? -6.981 -2.246 9.281 1.00 85.12 119 GLU A O 1
ATOM 930 N N . TRP A 1 120 ? -6.069 -4.284 9.203 1.00 84.19 120 TRP A N 1
ATOM 931 C CA . TRP A 1 120 ? -6.504 -4.533 7.819 1.00 84.19 120 TRP A CA 1
ATOM 932 C C . TRP A 1 120 ? -8.018 -4.396 7.636 1.00 84.19 120 TRP A C 1
ATOM 934 O O . TRP A 1 120 ? -8.469 -3.815 6.651 1.00 84.19 120 TRP A O 1
ATOM 944 N N . ALA A 1 121 ? -8.804 -4.833 8.622 1.00 82.00 121 ALA A N 1
ATOM 945 C CA . ALA A 1 121 ? -10.258 -4.681 8.614 1.00 82.00 121 ALA A CA 1
ATOM 946 C C . ALA A 1 121 ? -10.706 -3.203 8.591 1.00 82.00 121 ALA A C 1
ATOM 948 O O . ALA A 1 121 ? -11.757 -2.871 8.039 1.00 82.00 121 ALA A O 1
ATOM 949 N N . GLU A 1 122 ? -9.920 -2.292 9.172 1.00 80.44 122 GLU A N 1
ATOM 950 C CA . GLU A 1 122 ? -10.199 -0.855 9.122 1.00 80.44 122 GLU A CA 1
ATOM 951 C C . GLU A 1 122 ? -9.913 -0.287 7.734 1.00 80.44 122 GLU A C 1
ATOM 953 O O . GLU A 1 122 ? -10.729 0.473 7.215 1.00 80.44 122 GLU A O 1
ATOM 958 N N . LEU A 1 123 ? -8.806 -0.705 7.111 1.00 81.06 123 LEU A N 1
ATOM 959 C CA . LEU A 1 123 ? -8.464 -0.326 5.739 1.00 81.06 123 LEU A CA 1
ATOM 960 C C . LEU A 1 123 ? -9.511 -0.832 4.743 1.00 81.06 123 LEU A C 1
ATOM 962 O O . LEU A 1 123 ? -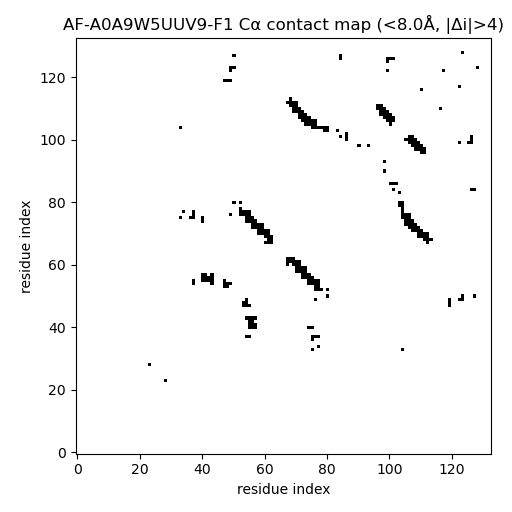9.938 -0.077 3.873 1.00 81.06 123 LEU A O 1
ATOM 966 N N . GLU A 1 124 ? -9.973 -2.075 4.893 1.00 80.75 124 GLU A N 1
ATOM 967 C CA . GLU A 1 124 ? -11.054 -2.635 4.078 1.00 80.75 124 GLU A CA 1
ATOM 968 C C . GLU A 1 124 ? -12.342 -1.831 4.222 1.00 80.75 124 GLU A C 1
ATOM 970 O O . GLU A 1 124 ? -12.962 -1.485 3.222 1.00 80.75 124 GLU A O 1
ATOM 975 N N . ARG A 1 125 ? -12.727 -1.464 5.445 1.00 78.31 125 ARG A N 1
ATOM 976 C CA . ARG A 1 125 ? -13.905 -0.622 5.676 1.00 78.31 125 ARG A CA 1
ATOM 977 C C . ARG A 1 125 ? -13.749 0.762 5.043 1.00 78.31 125 ARG A C 1
ATOM 979 O O . ARG A 1 125 ? -14.685 1.253 4.431 1.00 78.31 125 ARG A O 1
ATOM 986 N N . VAL A 1 126 ? -12.586 1.399 5.153 1.00 76.56 126 VAL A N 1
ATOM 987 C CA . VAL A 1 126 ? -12.366 2.734 4.565 1.00 76.56 126 VAL A CA 1
ATOM 988 C C . VAL A 1 126 ? -12.357 2.688 3.034 1.00 76.56 126 VAL A C 1
ATOM 990 O O . VAL A 1 126 ? -12.895 3.588 2.394 1.00 76.56 126 VAL A O 1
ATOM 993 N N . LEU A 1 127 ? -11.758 1.652 2.444 1.00 76.44 127 LEU A N 1
ATOM 994 C CA . LEU A 1 127 ? -11.535 1.564 0.998 1.00 76.44 127 LEU A CA 1
ATOM 995 C C . LEU A 1 127 ? -12.656 0.856 0.232 1.00 76.44 127 LEU A C 1
ATOM 997 O O . LEU A 1 127 ? -12.836 1.124 -0.955 1.00 76.44 127 LEU A O 1
ATOM 1001 N N . LEU A 1 128 ? -13.373 -0.071 0.867 1.00 75.06 128 LEU A N 1
ATOM 1002 C CA . LEU A 1 128 ? -14.338 -0.954 0.207 1.00 75.06 128 LEU A CA 1
ATOM 1003 C C . LEU A 1 128 ? -15.786 -0.720 0.655 1.00 75.06 128 LEU A C 1
ATOM 1005 O O . LEU A 1 128 ? -16.690 -1.180 -0.048 1.00 75.06 128 LEU A O 1
ATOM 1009 N N . ASP A 1 129 ? -16.029 -0.037 1.781 1.00 69.00 129 ASP A N 1
ATOM 1010 C CA . ASP A 1 129 ? -17.394 0.193 2.261 1.00 69.00 129 ASP A CA 1
ATOM 1011 C C . ASP A 1 129 ? -18.117 1.237 1.399 1.00 69.00 129 ASP A C 1
ATOM 1013 O O . ASP A 1 129 ? -17.619 2.319 1.087 1.00 69.00 129 ASP A O 1
ATOM 1017 N N . ASP A 1 130 ? -19.330 0.878 0.996 1.00 53.25 130 ASP A N 1
ATOM 1018 C CA . ASP A 1 130 ? -20.113 1.559 -0.033 1.00 53.25 130 ASP A CA 1
ATOM 1019 C C . ASP A 1 130 ? -21.002 2.675 0.528 1.00 53.25 130 ASP A C 1
ATOM 1021 O O . ASP A 1 130 ? -21.817 3.293 -0.161 1.00 53.25 130 ASP A O 1
ATOM 1025 N N . ARG A 1 131 ? -20.886 2.938 1.828 1.00 43.94 131 ARG A N 1
ATOM 1026 C CA . ARG A 1 131 ? -21.674 3.955 2.509 1.00 43.94 131 ARG A CA 1
ATOM 1027 C C . ARG A 1 131 ? -20.930 5.281 2.479 1.00 43.94 131 ARG A C 1
ATOM 1029 O O . ARG A 1 131 ? -20.311 5.674 3.462 1.00 43.94 131 ARG A O 1
ATOM 1036 N N . GLN A 1 132 ? -21.083 6.008 1.373 1.00 41.28 132 GLN A N 1
ATOM 1037 C CA . GLN A 1 132 ? -21.782 7.301 1.381 1.00 41.28 132 GLN A CA 1
ATOM 1038 C C . GLN A 1 132 ? -21.677 8.028 0.033 1.00 41.28 132 GLN A C 1
ATOM 1040 O O . GLN A 1 132 ? -20.742 8.799 -0.191 1.00 41.28 132 GLN A O 1
ATOM 1045 N N . GLY A 1 133 ? -22.747 7.897 -0.758 1.00 39.41 133 GLY A N 1
ATOM 1046 C CA . GLY A 1 133 ? -23.247 8.925 -1.678 1.00 39.41 133 GLY A CA 1
ATOM 1047 C C . GLY A 1 133 ? -22.895 8.699 -3.128 1.00 39.41 133 GLY A C 1
ATOM 1048 O O . GLY A 1 133 ? -21.733 9.022 -3.460 1.00 39.41 133 GLY A O 1
#

Secondary structure (DSSP, 8-state):
---STTTTTTS---TTTT-------HHHHHHHHHHHHHHHSPPPPTT-EETTEEEEEEEEE--TTSS--EEEEEEEESS--SS-------SS--TTS-EEEEETTEEEEEEETTSPPPPHHHHHHHHH-----

Organism: NCBI:txid547162

Mean predicted aligned error: 13.25 Å